Protein AF-A0A523NWB7-F1 (afdb_monomer)

Sequence (41 aa):
MNTTDLKKAGLKATLPRLRILEILEKGDVPHLSAEDVYKTL

Radius of gyration: 10.82 Å; Cα contacts (8 Å, |Δi|>4): 16; chains: 1; bounding box: 21×16×28 Å

Structure (mmCIF, N/CA/C/O backbone):
data_AF-A0A523NWB7-F1
#
_entry.id   AF-A0A523NWB7-F1
#
loop_
_atom_site.group_PDB
_atom_site.id
_atom_site.type_symbol
_atom_site.label_atom_id
_atom_site.label_alt_id
_atom_site.label_comp_id
_atom_site.label_asym_id
_atom_site.label_entity_id
_atom_site.label_seq_id
_atom_site.pdbx_PDB_ins_code
_atom_site.Cartn_x
_atom_site.Cartn_y
_atom_site.Cartn_z
_atom_site.occupancy
_atom_site.B_iso_or_equiv
_atom_site.auth_seq_id
_atom_site.auth_comp_id
_atom_site.auth_asym_id
_atom_site.auth_atom_id
_atom_site.pdbx_PDB_model_num
ATOM 1 N N . MET A 1 1 ? 2.217 -8.461 2.920 1.00 61.97 1 MET A N 1
ATOM 2 C CA . MET A 1 1 ? 1.875 -7.773 4.185 1.00 61.97 1 MET A CA 1
ATOM 3 C C . MET A 1 1 ? 0.535 -8.272 4.679 1.00 61.97 1 MET A C 1
ATOM 5 O O . MET A 1 1 ? -0.396 -8.390 3.888 1.00 61.97 1 MET A O 1
ATOM 9 N N . ASN A 1 2 ? 0.406 -8.547 5.976 1.00 71.38 2 ASN A N 1
ATOM 10 C CA . ASN A 1 2 ? -0.878 -8.962 6.545 1.00 71.38 2 ASN A CA 1
ATOM 11 C C . ASN A 1 2 ? -1.659 -7.730 7.028 1.00 71.38 2 ASN A C 1
ATOM 13 O O . ASN A 1 2 ? -1.086 -6.684 7.323 1.00 71.38 2 ASN A O 1
ATOM 17 N N . THR A 1 3 ? -2.985 -7.838 7.155 1.00 83.25 3 THR A N 1
ATOM 18 C CA . THR A 1 3 ? -3.868 -6.747 7.636 1.00 83.25 3 THR A CA 1
ATOM 19 C C . THR A 1 3 ? -3.415 -6.134 8.971 1.00 83.25 3 THR A C 1
ATOM 21 O O . THR A 1 3 ? -3.680 -4.963 9.254 1.00 83.25 3 THR A O 1
ATOM 24 N N . THR A 1 4 ? -2.691 -6.915 9.773 1.00 87.56 4 THR A N 1
ATOM 25 C CA . THR A 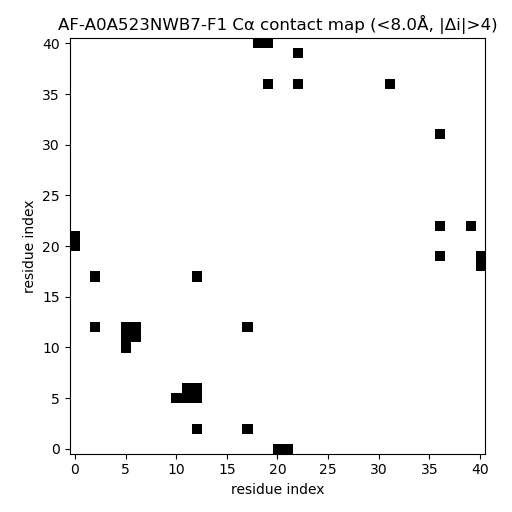1 4 ? -2.037 -6.514 11.018 1.00 87.56 4 THR A CA 1
ATOM 26 C C . THR A 1 4 ? -1.030 -5.378 10.831 1.00 87.56 4 TH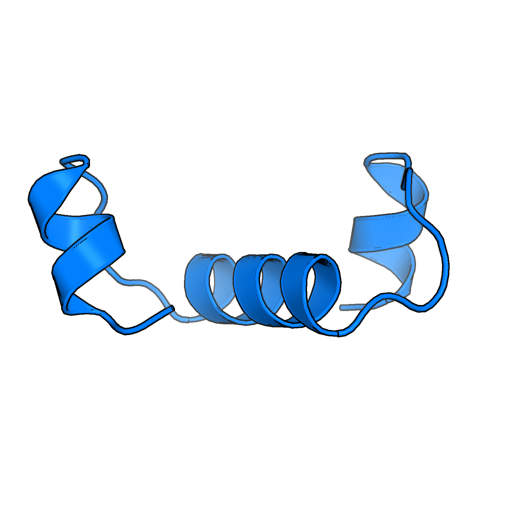R A C 1
ATOM 28 O O . THR A 1 4 ? -0.950 -4.508 11.696 1.00 87.56 4 THR A O 1
ATOM 31 N N . ASP A 1 5 ? -0.291 -5.346 9.722 1.00 91.00 5 ASP A N 1
ATOM 32 C CA . ASP A 1 5 ? 0.767 -4.357 9.481 1.00 91.00 5 ASP A CA 1
ATOM 33 C C . ASP A 1 5 ? 0.173 -2.974 9.199 1.00 91.00 5 ASP A C 1
ATOM 35 O O . ASP A 1 5 ? 0.593 -1.983 9.794 1.00 91.00 5 ASP A O 1
ATOM 39 N N . LEU A 1 6 ? -0.906 -2.921 8.408 1.00 94.31 6 LEU A N 1
ATOM 40 C CA . LEU A 1 6 ? -1.687 -1.696 8.211 1.00 94.31 6 LEU A CA 1
ATOM 41 C C . LEU A 1 6 ? -2.250 -1.170 9.536 1.00 94.31 6 LEU A C 1
ATOM 43 O O . LEU A 1 6 ? -2.138 0.020 9.823 1.00 94.31 6 LEU A O 1
ATOM 47 N N . LYS A 1 7 ? -2.803 -2.053 10.378 1.00 92.94 7 LYS A N 1
ATOM 48 C CA . LYS A 1 7 ? -3.340 -1.659 11.688 1.00 92.94 7 LYS A CA 1
ATOM 49 C C . LYS A 1 7 ? -2.249 -1.109 12.611 1.00 92.94 7 LYS A C 1
ATOM 51 O O . LYS A 1 7 ? -2.480 -0.099 13.270 1.00 92.94 7 LYS A O 1
ATOM 56 N N . LYS A 1 8 ? -1.071 -1.743 12.644 1.00 95.50 8 LYS A N 1
ATOM 57 C CA . LYS A 1 8 ? 0.099 -1.259 13.398 1.00 95.50 8 LYS A CA 1
ATOM 58 C C . LYS A 1 8 ? 0.570 0.111 12.901 1.00 95.50 8 LYS A C 1
ATOM 60 O O . LYS A 1 8 ? 0.961 0.935 13.717 1.00 95.50 8 LYS A O 1
ATOM 65 N N . ALA A 1 9 ? 0.465 0.372 11.599 1.00 95.75 9 ALA A N 1
ATOM 66 C CA . ALA A 1 9 ? 0.759 1.669 10.991 1.00 95.75 9 ALA A CA 1
ATOM 67 C C . ALA A 1 9 ? -0.361 2.721 11.166 1.00 95.75 9 ALA A C 1
ATOM 69 O O . ALA A 1 9 ? -0.267 3.811 10.609 1.00 95.75 9 ALA A O 1
ATOM 70 N N . GLY A 1 10 ? -1.443 2.417 11.898 1.00 96.94 10 GLY A N 1
ATOM 71 C CA . GLY A 1 10 ? -2.570 3.339 12.093 1.00 96.94 10 GLY A CA 1
ATOM 72 C C . GLY A 1 10 ? -3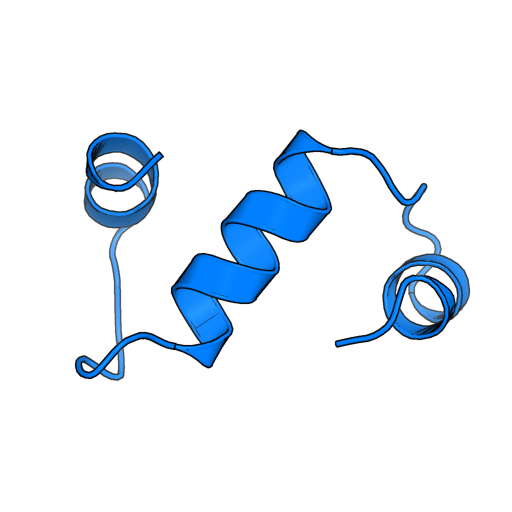.496 3.474 10.879 1.00 96.94 10 GLY A C 1
ATOM 73 O O . GLY A 1 10 ? -4.345 4.364 10.829 1.00 96.94 10 GLY A O 1
ATOM 74 N N . LEU A 1 11 ? -3.372 2.585 9.894 1.00 97.00 11 LEU A N 1
ATOM 75 C CA . LEU A 1 11 ? -4.173 2.587 8.678 1.00 97.00 11 LEU A CA 1
ATOM 76 C C . LEU A 1 11 ? -5.283 1.538 8.770 1.00 97.00 11 LEU A C 1
ATOM 78 O O . LEU A 1 11 ? -5.053 0.357 9.028 1.00 97.00 11 LEU A O 1
ATOM 82 N N . LYS A 1 12 ? -6.524 1.950 8.488 1.00 96.00 12 LYS A N 1
ATOM 83 C CA . LYS A 1 12 ? -7.630 0.997 8.323 1.00 96.00 12 LYS A CA 1
ATOM 84 C C . LYS A 1 12 ? -7.319 0.058 7.154 1.00 96.00 12 LYS A C 1
ATOM 86 O O . LYS A 1 12 ? -7.100 0.536 6.040 1.00 96.00 12 LYS A O 1
ATOM 91 N N . ALA A 1 13 ? -7.366 -1.251 7.389 1.00 95.88 13 ALA A N 1
ATOM 92 C CA . ALA A 1 13 ? -7.260 -2.251 6.333 1.00 95.88 13 ALA A CA 1
ATOM 93 C C . ALA A 1 13 ? -8.508 -2.187 5.436 1.00 95.88 13 ALA A C 1
ATOM 95 O O . ALA A 1 13 ? -9.591 -2.625 5.820 1.00 95.88 13 ALA A O 1
ATOM 96 N N . THR A 1 14 ? -8.364 -1.576 4.263 1.00 96.19 14 THR A N 1
ATOM 97 C CA . THR A 1 14 ? -9.402 -1.504 3.231 1.00 96.19 14 THR A CA 1
ATOM 98 C C . THR A 1 14 ? -8.947 -2.279 2.004 1.00 96.19 14 THR A C 1
ATOM 100 O O . THR A 1 14 ? -7.748 -2.442 1.781 1.00 96.19 14 THR A O 1
ATOM 103 N N . LEU A 1 15 ? -9.900 -2.722 1.183 1.00 95.06 15 LEU A N 1
ATOM 104 C CA . LEU A 1 15 ? -9.586 -3.466 -0.034 1.00 95.06 15 LEU A CA 1
ATOM 105 C C . LEU A 1 15 ? -8.632 -2.699 -0.979 1.00 95.06 15 LEU A C 1
ATOM 107 O O . LEU A 1 15 ? -7.629 -3.296 -1.364 1.00 95.06 15 LEU A O 1
ATOM 111 N N . PRO A 1 16 ? -8.829 -1.394 -1.281 1.00 96.44 16 PRO A N 1
ATOM 112 C CA . PRO A 1 16 ? -7.896 -0.661 -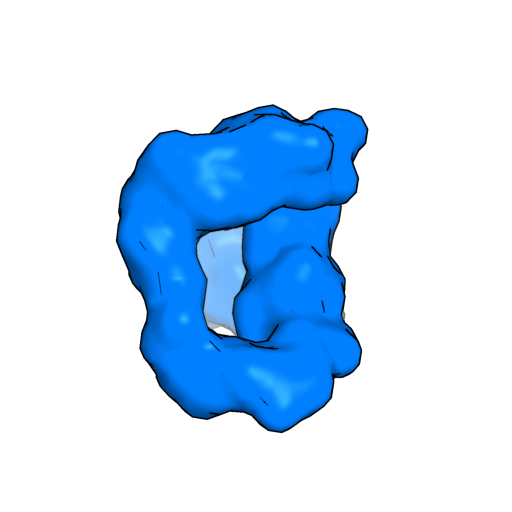2.144 1.00 96.44 16 PRO A CA 1
ATOM 113 C C . PRO A 1 16 ? -6.457 -0.613 -1.607 1.00 96.44 16 PRO A C 1
ATOM 115 O O . PRO A 1 16 ? -5.509 -0.749 -2.370 1.00 96.44 16 PRO A O 1
ATOM 118 N N . ARG A 1 17 ? -6.274 -0.477 -0.284 1.00 95.88 17 ARG A N 1
ATOM 119 C CA . ARG A 1 17 ? -4.936 -0.443 0.337 1.00 95.88 17 ARG A CA 1
ATOM 120 C C . ARG A 1 17 ? -4.221 -1.785 0.242 1.00 95.88 17 ARG A C 1
ATOM 122 O O . ARG A 1 17 ? -3.025 -1.811 -0.013 1.00 95.88 17 ARG A O 1
ATOM 129 N N . LEU A 1 18 ? -4.954 -2.882 0.437 1.00 94.44 18 LEU A N 1
ATOM 130 C CA . LEU A 1 18 ? -4.402 -4.231 0.301 1.00 94.44 18 LEU A CA 1
ATOM 131 C C . LEU A 1 18 ? -3.980 -4.509 -1.145 1.00 94.44 18 LEU A C 1
ATOM 133 O O . LEU A 1 18 ? -2.891 -5.021 -1.363 1.00 94.44 18 LEU A O 1
ATOM 137 N N . ARG A 1 19 ? -4.787 -4.091 -2.130 1.00 93.62 19 ARG A N 1
ATOM 138 C CA . ARG A 1 19 ? -4.448 -4.245 -3.553 1.00 93.62 19 ARG A CA 1
ATOM 139 C C . ARG A 1 19 ? -3.183 -3.485 -3.943 1.00 93.62 19 ARG A C 1
ATOM 141 O O . ARG A 1 19 ? -2.318 -4.065 -4.586 1.00 93.62 19 ARG A O 1
ATOM 148 N N . ILE A 1 20 ? -3.041 -2.232 -3.509 1.00 94.19 20 ILE A N 1
ATOM 149 C CA . ILE A 1 20 ? -1.825 -1.449 -3.778 1.00 94.19 20 ILE A CA 1
ATOM 150 C C . ILE A 1 20 ? -0.602 -2.085 -3.103 1.00 94.19 20 ILE A C 1
ATOM 152 O O . ILE A 1 20 ? 0.443 -2.193 -3.734 1.00 94.19 20 ILE A O 1
ATOM 156 N N . LEU A 1 21 ? -0.724 -2.549 -1.853 1.00 93.44 21 LEU A N 1
ATOM 157 C CA . LEU A 1 21 ? 0.374 -3.252 -1.179 1.00 93.44 21 LEU A CA 1
ATOM 158 C C . LEU A 1 21 ? 0.800 -4.513 -1.937 1.00 93.44 21 LEU A C 1
ATOM 160 O O . LEU A 1 21 ? 1.992 -4.727 -2.112 1.00 93.44 21 LEU A O 1
ATOM 164 N N . GLU A 1 22 ? -0.145 -5.310 -2.437 1.00 91.69 22 GLU A N 1
ATOM 165 C CA . GLU A 1 22 ? 0.188 -6.487 -3.246 1.00 91.69 22 GLU A CA 1
ATOM 166 C C . GLU A 1 22 ? 0.923 -6.129 -4.542 1.00 91.69 22 GLU A C 1
ATOM 168 O O . GLU A 1 22 ? 1.848 -6.846 -4.918 1.00 91.69 22 GLU A O 1
ATOM 173 N N . ILE A 1 23 ? 0.538 -5.038 -5.215 1.00 91.69 23 ILE A N 1
ATOM 174 C CA . ILE A 1 23 ? 1.223 -4.549 -6.424 1.00 91.69 23 ILE A CA 1
ATOM 175 C C . ILE A 1 23 ? 2.675 -4.182 -6.099 1.00 91.69 23 ILE A C 1
ATOM 177 O O . ILE A 1 23 ? 3.587 -4.577 -6.822 1.00 91.69 23 ILE A O 1
ATOM 181 N N . LEU A 1 24 ? 2.896 -3.469 -4.993 1.00 91.56 24 LEU A N 1
ATOM 182 C CA . LEU A 1 24 ? 4.231 -3.039 -4.569 1.00 91.56 24 LEU A CA 1
ATOM 183 C C . LEU A 1 24 ? 5.104 -4.205 -4.080 1.00 91.56 24 LEU A C 1
ATOM 185 O O . LE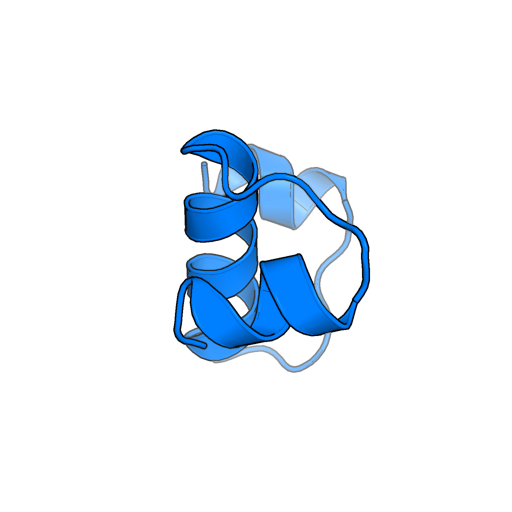U A 1 24 ? 6.317 -4.162 -4.242 1.00 91.56 24 LEU A O 1
ATOM 189 N N . GLU A 1 25 ? 4.509 -5.247 -3.496 1.00 89.25 25 GLU A N 1
ATOM 190 C CA . GLU A 1 25 ? 5.233 -6.432 -3.011 1.00 89.25 25 GLU A CA 1
ATOM 191 C C . GLU A 1 25 ? 5.594 -7.424 -4.121 1.00 89.25 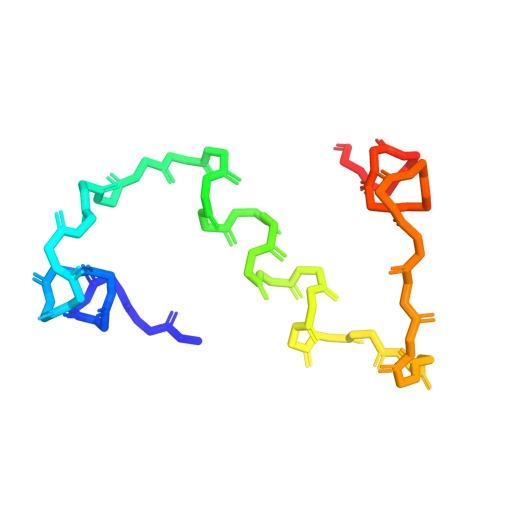25 GLU A C 1
ATOM 193 O O . GLU A 1 25 ? 6.610 -8.108 -4.019 1.00 89.25 25 GLU A O 1
ATOM 198 N N . LYS A 1 26 ? 4.752 -7.534 -5.155 1.00 83.81 26 LYS A N 1
ATOM 199 C CA . LYS A 1 26 ? 4.925 -8.483 -6.269 1.00 83.81 26 LYS A CA 1
ATOM 200 C C . LYS A 1 26 ? 5.658 -7.886 -7.472 1.00 83.81 26 LYS A C 1
ATOM 202 O O . LYS A 1 26 ? 5.929 -8.617 -8.418 1.00 83.81 26 LYS A O 1
ATOM 207 N N . GLY A 1 27 ? 5.904 -6.577 -7.486 1.00 71.75 27 GLY A N 1
ATOM 208 C CA . GLY A 1 27 ? 6.474 -5.894 -8.641 1.00 71.75 27 GLY A CA 1
ATOM 209 C C . GLY A 1 27 ?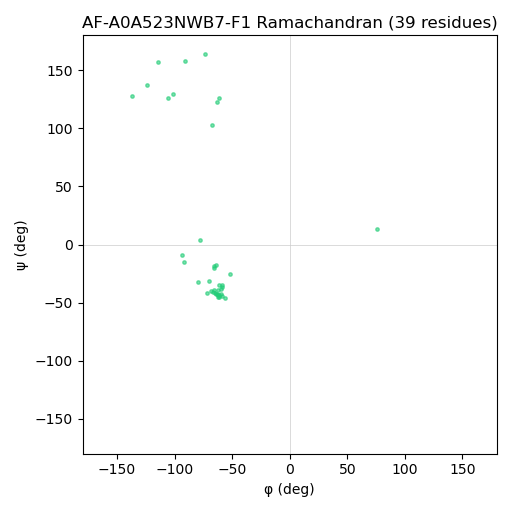 7.886 -6.378 -8.974 1.00 71.75 27 GLY A C 1
ATOM 210 O O . GLY A 1 27 ? 8.792 -6.251 -8.156 1.00 71.75 27 GLY A O 1
ATOM 211 N N . ASP A 1 28 ? 8.087 -6.853 -10.207 1.00 71.06 28 ASP A N 1
ATOM 212 C CA . ASP A 1 28 ? 9.419 -7.157 -10.761 1.00 71.06 28 ASP A CA 1
ATOM 213 C C . ASP A 1 28 ? 10.299 -5.897 -10.899 1.00 71.06 28 ASP A C 1
ATOM 215 O O . ASP A 1 28 ? 11.521 -5.986 -11.035 1.00 71.06 28 ASP A O 1
ATOM 219 N N . VAL A 1 29 ? 9.685 -4.706 -10.874 1.00 77.44 29 VAL A N 1
ATOM 220 C CA . VAL A 1 29 ? 10.361 -3.415 -11.037 1.00 77.44 29 VAL A CA 1
ATOM 221 C C . VAL A 1 29 ? 10.453 -2.698 -9.681 1.00 77.44 29 VAL A C 1
ATOM 223 O O . VAL A 1 29 ? 9.416 -2.458 -9.063 1.00 77.44 29 VAL A O 1
ATOM 226 N N . PRO A 1 30 ? 11.653 -2.279 -9.223 1.00 75.56 30 PRO A N 1
ATOM 227 C CA . PRO A 1 30 ? 11.837 -1.692 -7.888 1.00 75.56 30 PRO A CA 1
ATOM 228 C C . PRO A 1 30 ? 11.144 -0.341 -7.651 1.00 75.56 30 PRO A C 1
ATOM 230 O O . PRO A 1 30 ? 10.994 0.074 -6.504 1.00 75.56 30 PRO A O 1
ATOM 233 N N . HIS A 1 31 ? 10.762 0.377 -8.712 1.00 91.31 31 HIS A N 1
ATOM 234 C CA . HIS A 1 31 ? 10.169 1.711 -8.620 1.00 91.31 31 HIS A CA 1
ATOM 235 C C . HIS A 1 31 ? 8.992 1.830 -9.585 1.00 91.31 31 HIS A C 1
ATOM 237 O O . HIS A 1 31 ? 9.139 1.570 -10.778 1.00 91.31 31 HIS A O 1
ATOM 243 N N . LEU A 1 32 ? 7.845 2.264 -9.067 1.00 91.81 32 LEU A N 1
ATOM 244 C CA . LEU A 1 32 ? 6.623 2.504 -9.827 1.00 91.81 32 LEU A CA 1
ATOM 245 C C . LEU A 1 32 ? 6.171 3.943 -9.594 1.00 91.81 32 LEU A C 1
ATOM 247 O O . LEU A 1 32 ? 6.194 4.427 -8.457 1.00 91.81 32 LEU A O 1
ATOM 251 N N . SER A 1 33 ? 5.748 4.634 -10.651 1.00 94.69 33 SER A N 1
ATOM 252 C CA . SER A 1 33 ? 5.044 5.904 -10.488 1.00 94.69 33 SER A CA 1
ATOM 253 C C . SER A 1 33 ? 3.619 5.665 -9.978 1.00 94.69 33 SER A C 1
ATOM 255 O O . SER A 1 33 ? 3.080 4.560 -10.059 1.00 94.69 33 SER A O 1
ATOM 257 N N . ALA A 1 34 ? 2.969 6.717 -9.474 1.00 95.69 34 ALA A N 1
ATOM 258 C CA . ALA A 1 34 ? 1.560 6.633 -9.087 1.00 95.69 34 ALA A CA 1
ATOM 259 C C . ALA A 1 34 ? 0.658 6.234 -10.271 1.00 95.69 34 ALA A C 1
ATOM 261 O O . ALA A 1 34 ? -0.298 5.482 -10.090 1.00 95.69 34 ALA A O 1
ATOM 262 N N . GLU A 1 35 ? 0.997 6.697 -11.477 1.00 97.00 35 GLU A N 1
ATOM 263 C CA . GLU A 1 35 ? 0.297 6.339 -12.711 1.00 97.00 35 GLU A CA 1
ATOM 264 C C . GLU A 1 35 ? 0.474 4.850 -13.046 1.00 97.00 35 GLU A C 1
ATOM 266 O O . GLU A 1 35 ? -0.482 4.193 -13.449 1.00 97.00 35 GLU A O 1
ATOM 271 N N . ASP A 1 36 ? 1.666 4.287 -12.832 1.00 93.50 36 ASP A N 1
ATOM 272 C CA . ASP A 1 36 ? 1.920 2.860 -13.077 1.00 93.50 36 ASP A CA 1
ATOM 273 C C . ASP A 1 36 ? 1.126 1.978 -12.107 1.00 93.50 36 ASP A C 1
ATOM 275 O O . ASP A 1 36 ? 0.524 0.981 -12.511 1.00 93.50 36 ASP A O 1
ATOM 279 N N . VAL A 1 37 ? 1.059 2.377 -10.832 1.00 93.50 37 VAL A N 1
ATOM 280 C CA . VAL A 1 37 ? 0.224 1.700 -9.828 1.00 93.50 37 VAL A CA 1
ATOM 281 C C . VAL A 1 37 ? -1.249 1.774 -10.224 1.00 93.50 37 VAL A C 1
ATOM 283 O O . VAL A 1 37 ? -1.944 0.764 -10.152 1.00 93.50 37 VAL A O 1
ATOM 286 N N . TYR A 1 38 ? -1.723 2.936 -10.681 1.00 95.69 38 TYR A N 1
ATOM 287 C CA . TYR A 1 38 ? -3.103 3.111 -11.132 1.00 95.69 38 TYR A CA 1
ATOM 288 C C . TYR A 1 38 ? -3.443 2.229 -12.340 1.00 95.69 38 TYR A C 1
ATOM 290 O O . TYR A 1 38 ? -4.485 1.585 -12.339 1.00 95.69 38 TYR A O 1
ATOM 298 N N . LYS A 1 39 ? -2.550 2.132 -13.331 1.00 93.88 39 LYS A N 1
ATOM 299 C CA . LYS A 1 39 ? -2.733 1.271 -14.515 1.00 93.88 39 LYS A CA 1
ATOM 300 C C . LYS A 1 39 ? -2.741 -0.228 -14.204 1.00 93.88 39 LYS A C 1
ATOM 302 O O . LYS A 1 39 ? -3.208 -1.007 -15.028 1.00 93.88 39 LYS A O 1
ATOM 307 N N . THR A 1 40 ? -2.185 -0.625 -13.061 1.00 90.75 40 THR A N 1
ATOM 308 C CA . THR A 1 40 ? -2.073 -2.031 -12.639 1.00 90.75 40 THR A CA 1
ATOM 309 C C . THR A 1 40 ? -3.266 -2.488 -11.782 1.00 90.75 40 THR A C 1
ATOM 311 O O . THR A 1 40 ? -3.442 -3.690 -11.577 1.00 90.75 40 THR A O 1
ATOM 314 N N . LEU A 1 41 ? -4.070 -1.549 -11.264 1.00 89.25 41 LEU A N 1
ATOM 315 C CA . LEU A 1 41 ? -5.271 -1.811 -10.455 1.00 89.25 41 LEU A CA 1
ATOM 316 C C . LEU A 1 41 ? -6.475 -2.230 -11.306 1.00 89.25 41 LEU A C 1
ATOM 318 O O . LEU A 1 41 ? -7.223 -3.106 -10.807 1.00 89.25 41 LEU A O 1
#

pLDDT: mean 89.99, std 8.46, range [61.97, 97.0]

Mean predicted aligned error: 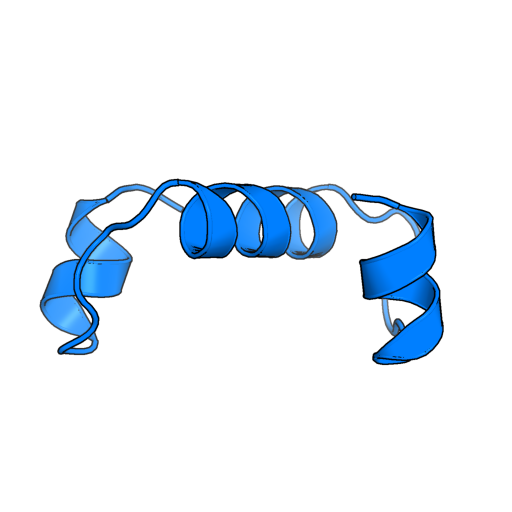3.67 Å

Nearest PDB structures (foldseek):
  6h1c-assembly1_B-2  TM=9.323E-01  e=1.741E-02  Pseudomonas aeruginosa PAO1
  9egz-assembly1_g  TM=4.168E-01  e=6.774E+00  Xenopus laevis
  3azj-assembly1_G  TM=3.709E-01  e=5.082E+00  Homo sapiens

Foldseek 3Di:
DDCVVCVVVVHHDDPVVVLLVVCCVPDPDPDDDPVRSVVVD

Secondary structure (DSSP, 8-state):
--HHHHHHTT----HHHHHHHHHHHH-SSS---HHHHHHH-

Solvent-accessible surface area (backbone atoms only — not comparable to 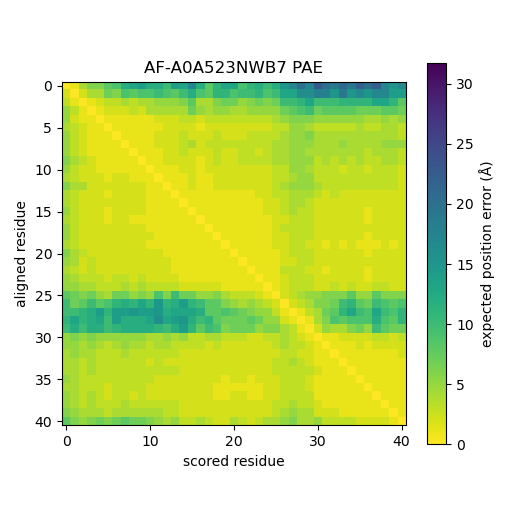full-atom values): 2710 Å² total; per-residue (Å²): 136,58,66,65,56,38,49,73,71,74,38,82,76,43,72,72,60,53,54,53,50,50,52,70,72,69,46,94,58,98,73,76,54,73,66,54,53,58,77,72,107